Protein AF-A0A9D9WEP5-F1 (afdb_monomer_lite)

Radius of gyration: 1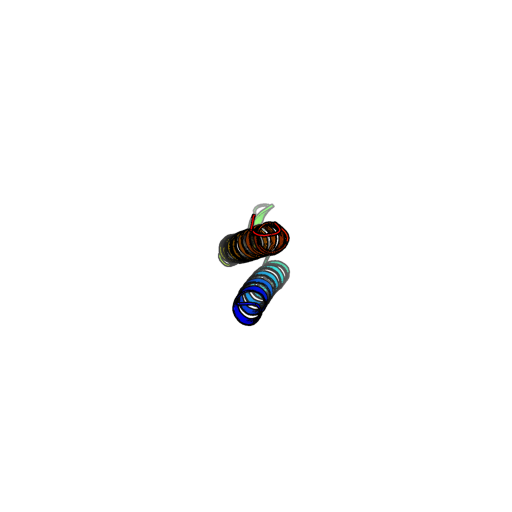8.39 Å; chains: 1; bounding box: 41×13×59 Å

pLDDT: mean 87.7, std 9.72, range [57.56, 96.0]

Sequence (67 aa):
MIKLTLILLFAAAGAFWFNAQNTYIAADGVLHETIFLPLGFLFLLLAIIVLLLRFIQALWRKKPRPA

Structure (mmCIF, N/CA/C/O backbone):
data_AF-A0A9D9WEP5-F1
#
_entry.id   AF-A0A9D9WEP5-F1
#
loop_
_atom_site.group_PDB
_atom_site.id
_atom_site.type_symbol
_atom_site.label_atom_id
_atom_site.label_alt_id
_atom_site.label_comp_id
_atom_site.label_asym_id
_atom_site.label_entity_id
_atom_site.label_seq_id
_atom_site.pdbx_PDB_ins_code
_atom_site.Cartn_x
_atom_site.Cartn_y
_atom_site.Cartn_z
_atom_site.occupancy
_atom_site.B_iso_or_equiv
_atom_site.auth_seq_id
_atom_site.auth_comp_id
_atom_site.auth_asym_id
_atom_site.auth_atom_id
_atom_site.pdbx_PDB_model_num
ATOM 1 N N . MET A 1 1 ? -16.538 -0.834 7.540 1.00 66.25 1 MET A N 1
ATOM 2 C CA . MET A 1 1 ? -15.138 -0.355 7.657 1.00 66.25 1 MET A CA 1
ATOM 3 C C . MET A 1 1 ? -14.090 -1.370 7.188 1.00 66.25 1 MET A C 1
ATOM 5 O O . MET A 1 1 ? -13.184 -0.945 6.496 1.00 66.25 1 MET A O 1
ATOM 9 N N . ILE A 1 2 ? -14.203 -2.684 7.461 1.00 77.50 2 ILE A N 1
ATOM 10 C CA . ILE A 1 2 ? -13.261 -3.702 6.915 1.00 77.50 2 ILE A CA 1
ATOM 11 C C . ILE A 1 2 ? -13.166 -3.653 5.380 1.00 77.50 2 ILE A C 1
ATOM 13 O O . ILE A 1 2 ? -12.069 -3.665 4.836 1.00 77.50 2 ILE A O 1
ATOM 17 N N . LYS A 1 3 ? -14.313 -3.508 4.698 1.00 86.25 3 LYS A N 1
ATOM 18 C CA . LYS A 1 3 ? -14.378 -3.348 3.236 1.00 86.25 3 LYS A CA 1
ATOM 19 C C . LYS A 1 3 ? -13.536 -2.164 2.734 1.00 86.25 3 LYS A C 1
ATOM 21 O O . LYS A 1 3 ? -12.857 -2.300 1.731 1.00 86.25 3 LYS A O 1
ATOM 26 N N . LEU A 1 4 ? -13.524 -1.044 3.467 1.00 88.75 4 LEU A N 1
ATOM 27 C CA . LEU A 1 4 ? -12.738 0.143 3.111 1.00 88.75 4 LEU A CA 1
ATOM 28 C C . LEU A 1 4 ? -11.232 -0.121 3.231 1.00 88.75 4 LEU A C 1
ATOM 30 O O . LEU A 1 4 ? -10.490 0.209 2.317 1.00 88.75 4 LEU A O 1
ATOM 34 N N . THR A 1 5 ? -10.782 -0.756 4.321 1.00 90.19 5 THR A N 1
ATOM 35 C CA . THR A 1 5 ? -9.364 -1.117 4.483 1.00 90.19 5 THR A CA 1
ATOM 36 C C . THR A 1 5 ? -8.897 -2.055 3.372 1.00 90.19 5 THR A C 1
ATOM 38 O O . THR A 1 5 ? -7.827 -1.843 2.820 1.00 90.19 5 THR A O 1
ATOM 41 N N . LEU A 1 6 ? -9.710 -3.052 3.002 1.00 91.19 6 LEU A N 1
ATOM 42 C CA . LEU A 1 6 ? -9.385 -3.955 1.896 1.00 91.19 6 LEU A CA 1
ATOM 43 C C . LEU A 1 6 ? -9.289 -3.207 0.562 1.00 91.19 6 LEU A C 1
ATOM 45 O O . LEU A 1 6 ? -8.313 -3.398 -0.149 1.00 91.19 6 LEU A O 1
ATOM 49 N N . ILE A 1 7 ? -10.239 -2.318 0.252 1.00 94.31 7 ILE A N 1
ATOM 50 C CA . ILE A 1 7 ? -10.198 -1.500 -0.972 1.00 94.31 7 ILE A CA 1
ATOM 51 C C . ILE A 1 7 ? -8.914 -0.660 -1.030 1.00 94.31 7 ILE A C 1
ATOM 53 O O . ILE A 1 7 ? -8.248 -0.648 -2.060 1.00 94.31 7 ILE A O 1
ATOM 57 N N . LEU A 1 8 ? -8.535 -0.004 0.072 1.00 92.88 8 LEU A N 1
ATOM 58 C CA . LEU A 1 8 ? -7.311 0.803 0.141 1.00 92.88 8 LEU A CA 1
ATOM 59 C C . LEU A 1 8 ? -6.048 -0.047 -0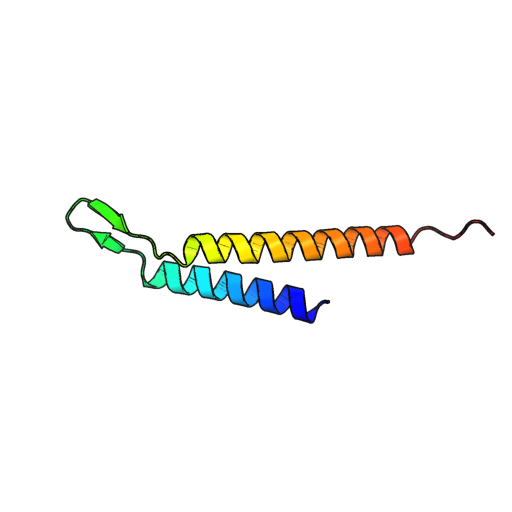.055 1.00 92.88 8 LEU A C 1
ATOM 61 O O . LEU A 1 8 ? -5.141 0.361 -0.774 1.00 92.88 8 LEU A O 1
ATOM 65 N N . LEU A 1 9 ? -6.002 -1.245 0.533 1.00 94.44 9 LEU A N 1
ATOM 66 C CA . LEU A 1 9 ? -4.880 -2.170 0.360 1.00 94.44 9 LEU A CA 1
ATOM 67 C C . LEU A 1 9 ? -4.791 -2.709 -1.073 1.00 94.44 9 LEU A C 1
ATOM 69 O O . LEU A 1 9 ? -3.696 -2.769 -1.624 1.00 94.44 9 LEU A O 1
ATOM 73 N N . PHE A 1 10 ? -5.921 -3.051 -1.701 1.00 95.50 10 PHE A N 1
ATOM 74 C CA . PHE A 1 10 ? -5.953 -3.471 -3.105 1.00 95.50 10 PHE A CA 1
ATOM 75 C C . PHE A 1 10 ? -5.536 -2.341 -4.052 1.00 95.50 10 PHE A C 1
ATOM 77 O O . PHE A 1 10 ? -4.781 -2.587 -4.989 1.00 95.50 10 PHE A O 1
ATOM 84 N N . ALA A 1 11 ? -5.969 -1.105 -3.793 1.00 93.69 11 ALA A N 1
ATOM 85 C CA . ALA A 1 11 ? -5.554 0.061 -4.569 1.00 93.69 11 ALA A CA 1
ATOM 86 C C . ALA A 1 11 ? -4.046 0.330 -4.434 1.00 93.69 11 ALA A C 1
ATOM 88 O O . ALA A 1 11 ? -3.372 0.550 -5.438 1.00 93.69 11 ALA A O 1
ATOM 89 N N . ALA A 1 12 ? -3.501 0.246 -3.214 1.00 94.44 12 ALA A N 1
ATOM 90 C CA . ALA A 1 12 ? -2.065 0.367 -2.977 1.00 94.44 12 ALA A CA 1
ATOM 91 C C . ALA A 1 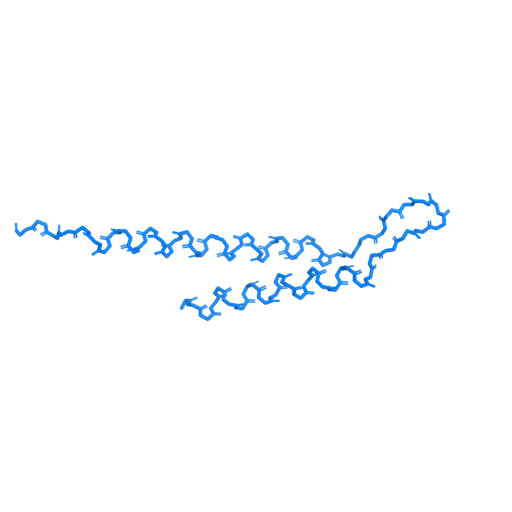12 ? -1.278 -0.736 -3.702 1.00 94.44 12 ALA A C 1
ATOM 93 O O . ALA A 1 12 ? -0.332 -0.445 -4.429 1.00 94.44 12 ALA A O 1
ATOM 94 N N . ALA A 1 13 ? -1.701 -1.997 -3.566 1.00 94.44 13 ALA A N 1
ATOM 95 C CA . ALA A 1 13 ? -1.068 -3.132 -4.233 1.00 94.44 13 ALA A CA 1
ATOM 96 C C . ALA A 1 13 ? -1.101 -3.000 -5.763 1.00 94.44 13 ALA A C 1
ATOM 98 O O . ALA A 1 13 ? -0.090 -3.240 -6.417 1.00 94.44 13 ALA A O 1
ATOM 99 N N . GLY A 1 14 ? -2.230 -2.567 -6.332 1.00 94.00 14 GLY A N 1
ATOM 100 C CA . GLY A 1 14 ? -2.362 -2.316 -7.767 1.00 94.00 14 GLY A CA 1
ATOM 101 C C . GLY A 1 14 ?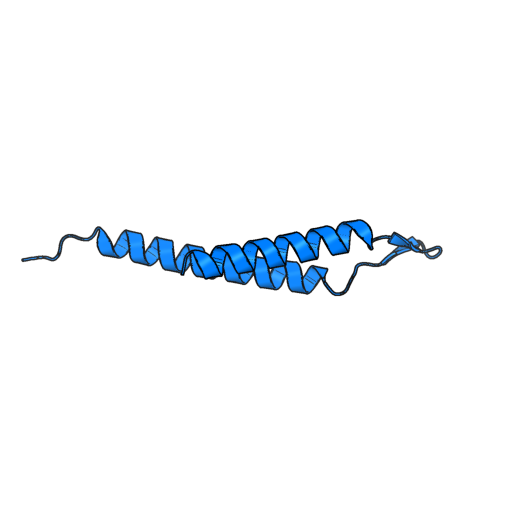 -1.440 -1.201 -8.259 1.00 94.00 14 GLY A C 1
ATOM 102 O O . GLY A 1 14 ? -0.812 -1.345 -9.304 1.00 94.00 14 GLY A O 1
ATOM 103 N N . ALA A 1 15 ? -1.299 -0.123 -7.486 1.00 93.00 15 ALA A N 1
ATOM 104 C CA . ALA A 1 15 ? -0.388 0.971 -7.801 1.00 93.00 15 ALA A CA 1
ATOM 105 C C . ALA A 1 15 ? 1.089 0.535 -7.766 1.00 93.00 15 ALA A C 1
ATOM 107 O O . ALA A 1 15 ? 1.838 0.856 -8.690 1.00 93.00 15 ALA A O 1
ATOM 108 N N . PHE A 1 16 ? 1.499 -0.247 -6.759 1.00 93.06 16 PHE A N 1
ATOM 109 C CA . PHE A 1 16 ? 2.853 -0.811 -6.689 1.00 93.06 16 PHE A CA 1
ATOM 110 C C . PHE A 1 16 ? 3.121 -1.811 -7.813 1.00 93.06 16 PHE A C 1
ATOM 112 O O . PHE A 1 16 ? 4.176 -1.754 -8.437 1.00 93.06 16 PHE A O 1
ATOM 119 N N . TRP A 1 17 ? 2.161 -2.691 -8.111 1.00 94.56 17 TRP A N 1
ATOM 120 C CA . TRP A 1 17 ? 2.262 -3.626 -9.229 1.00 94.56 17 TRP A CA 1
ATOM 121 C C . TRP A 1 17 ? 2.419 -2.888 -10.560 1.00 94.56 17 TRP A C 1
ATOM 123 O O . TRP A 1 17 ? 3.319 -3.194 -11.337 1.00 94.56 17 TRP A O 1
ATOM 133 N N . PHE A 1 18 ? 1.578 -1.882 -10.810 1.00 93.25 18 PHE A N 1
ATOM 134 C CA . PHE A 1 18 ? 1.648 -1.083 -12.028 1.00 93.25 18 PHE A CA 1
ATOM 135 C C . PHE A 1 18 ? 2.980 -0.341 -12.139 1.00 93.25 18 PHE A C 1
ATOM 137 O O . PHE A 1 18 ? 3.578 -0.329 -13.212 1.00 93.25 18 PHE A O 1
ATOM 144 N N . ASN A 1 19 ? 3.471 0.245 -11.045 1.00 91.44 19 ASN A N 1
ATOM 145 C CA . ASN A 1 19 ? 4.787 0.868 -11.036 1.00 91.44 19 ASN A CA 1
ATOM 146 C C . ASN A 1 19 ? 5.898 -0.146 -11.340 1.00 91.44 19 ASN A C 1
ATOM 148 O O . ASN A 1 19 ? 6.679 0.104 -12.244 1.00 91.44 19 ASN A O 1
ATOM 152 N N . ALA A 1 20 ? 5.914 -1.319 -10.705 1.00 90.00 20 ALA A N 1
ATOM 153 C CA . ALA A 1 20 ? 6.936 -2.338 -10.955 1.00 90.00 20 ALA A CA 1
ATOM 154 C C . ALA A 1 20 ? 7.014 -2.783 -12.429 1.00 90.00 20 ALA A C 1
ATOM 156 O O . ALA A 1 20 ? 8.094 -3.107 -12.910 1.00 90.00 20 ALA A O 1
ATOM 157 N N . GLN A 1 21 ? 5.887 -2.779 -13.150 1.00 91.44 21 GLN A N 1
ATOM 158 C CA . GLN A 1 21 ? 5.828 -3.148 -14.572 1.00 91.44 21 GLN A CA 1
ATOM 159 C C . GLN A 1 21 ? 6.226 -2.014 -15.528 1.00 91.44 21 GLN A C 1
ATOM 161 O O . GLN A 1 21 ? 6.573 -2.273 -16.674 1.00 91.44 21 GLN A O 1
ATOM 166 N N . ASN A 1 22 ? 6.130 -0.762 -15.084 1.00 89.38 22 ASN A N 1
ATOM 167 C CA . ASN A 1 22 ? 6.319 0.421 -15.928 1.00 89.38 22 ASN A CA 1
ATOM 168 C C . ASN A 1 22 ? 7.509 1.279 -15.484 1.00 89.38 22 ASN A C 1
ATOM 170 O O . ASN A 1 22 ? 7.738 2.342 -16.053 1.00 89.38 22 ASN A O 1
ATOM 174 N N . THR A 1 23 ? 8.243 0.837 -14.465 1.00 90.56 23 THR A N 1
ATOM 175 C CA . THR A 1 23 ? 9.502 1.444 -14.055 1.00 90.56 23 THR A CA 1
ATOM 176 C C . THR A 1 23 ? 10.607 0.924 -14.960 1.00 90.56 23 THR A C 1
ATOM 178 O O . THR A 1 23 ? 10.783 -0.284 -15.121 1.00 90.56 23 THR A O 1
ATOM 181 N N . TYR A 1 24 ? 11.354 1.842 -15.559 1.00 89.94 24 TYR A N 1
ATOM 182 C CA . TYR A 1 24 ? 12.459 1.524 -16.456 1.00 89.94 24 TYR A CA 1
ATOM 183 C C . TYR A 1 24 ? 13.603 2.523 -16.282 1.00 89.94 24 TYR A C 1
ATOM 185 O O . TYR A 1 24 ? 13.415 3.636 -15.791 1.00 89.94 24 TYR A O 1
ATOM 193 N N . ILE A 1 25 ? 14.801 2.107 -16.691 1.00 89.06 25 ILE A N 1
ATOM 194 C CA . ILE A 1 25 ? 15.983 2.969 -16.748 1.00 89.06 25 ILE A CA 1
ATOM 195 C C . ILE A 1 25 ? 16.116 3.453 -18.190 1.00 89.06 25 ILE A C 1
ATOM 197 O O . ILE A 1 25 ? 16.193 2.637 -19.110 1.00 89.06 25 ILE A O 1
ATOM 201 N N . ALA A 1 26 ? 16.084 4.767 -18.396 1.00 90.19 26 ALA A N 1
ATOM 202 C CA . ALA A 1 26 ? 16.252 5.355 -19.720 1.00 90.19 26 ALA A CA 1
ATOM 203 C C . ALA A 1 26 ? 17.735 5.403 -20.136 1.00 90.19 26 ALA A C 1
ATOM 205 O O . ALA A 1 26 ? 18.642 5.094 -19.362 1.00 90.19 26 ALA A O 1
ATO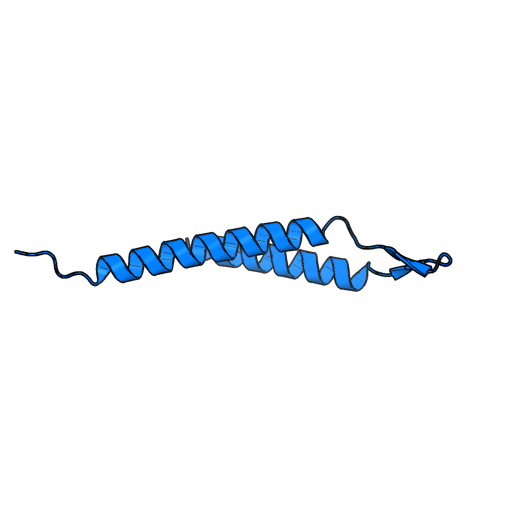M 206 N N . ALA A 1 27 ? 17.991 5.764 -21.396 1.00 89.75 27 ALA A N 1
ATOM 207 C CA . ALA A 1 27 ? 19.343 5.816 -21.966 1.00 89.75 27 ALA A CA 1
ATOM 208 C C . ALA A 1 27 ? 20.255 6.868 -21.302 1.00 89.75 27 ALA A C 1
ATOM 210 O O . ALA A 1 27 ? 21.474 6.801 -21.436 1.00 89.75 27 ALA A O 1
ATOM 211 N N . ASP A 1 28 ? 19.668 7.823 -20.584 1.00 93.25 28 ASP A N 1
ATOM 212 C CA . ASP A 1 28 ? 20.347 8.812 -19.745 1.00 93.25 28 ASP A CA 1
ATOM 213 C C . ASP A 1 28 ? 20.727 8.268 -18.351 1.00 93.25 28 ASP A C 1
ATOM 215 O O . ASP A 1 28 ? 21.340 8.978 -17.555 1.00 93.25 28 ASP A O 1
ATOM 219 N N . GLY A 1 29 ? 20.387 7.009 -18.051 1.00 91.00 29 GLY A N 1
ATOM 220 C CA . GLY A 1 29 ? 20.638 6.363 -16.765 1.00 91.00 29 GLY A CA 1
ATOM 221 C C . GLY A 1 29 ? 19.672 6.782 -15.657 1.00 91.00 29 GLY A C 1
ATOM 222 O O . GLY A 1 29 ? 19.876 6.393 -14.506 1.00 91.00 29 GLY A O 1
ATOM 223 N N . VAL A 1 30 ? 18.627 7.556 -15.968 1.00 93.44 30 VAL A N 1
ATOM 224 C CA . VAL A 1 30 ? 17.644 8.019 -14.986 1.00 93.44 30 VAL A CA 1
ATOM 225 C C . VAL A 1 30 ? 16.550 6.968 -14.802 1.00 93.44 30 VAL A C 1
ATOM 227 O O . VAL A 1 30 ? 16.054 6.365 -15.758 1.00 93.44 30 VAL A O 1
ATOM 230 N N . LEU A 1 31 ? 16.173 6.741 -13.541 1.00 88.12 31 LEU A N 1
ATOM 231 C CA . LEU A 1 31 ? 15.043 5.889 -13.191 1.00 88.12 31 LEU A CA 1
ATOM 232 C C . LEU A 1 31 ? 13.740 6.647 -13.454 1.00 88.12 31 LEU A C 1
ATOM 234 O O . LEU A 1 31 ? 13.452 7.650 -12.800 1.00 88.12 31 LEU A O 1
ATOM 238 N N . HIS A 1 32 ? 12.943 6.150 -14.393 1.00 87.56 32 HIS A N 1
ATOM 239 C CA . HIS A 1 32 ? 11.611 6.674 -14.648 1.00 87.56 32 HIS A CA 1
ATOM 240 C C . HIS A 1 32 ? 10.589 5.831 -13.907 1.00 87.56 32 HIS A C 1
ATOM 242 O O . HIS A 1 32 ? 10.357 4.668 -14.231 1.00 87.56 32 HIS A O 1
ATOM 248 N N . GLU A 1 33 ? 9.979 6.445 -12.903 1.00 85.25 33 GLU A N 1
ATOM 249 C CA . GLU A 1 33 ? 8.906 5.859 -12.117 1.00 85.25 33 GLU A CA 1
ATOM 250 C C . GLU A 1 33 ? 7.552 6.369 -12.618 1.00 85.25 33 GLU A C 1
ATOM 252 O O . GLU A 1 33 ? 7.415 7.497 -13.098 1.00 85.25 33 GLU A O 1
ATOM 257 N N . THR A 1 34 ? 6.507 5.561 -12.471 1.00 87.06 34 THR A N 1
ATOM 258 C CA . THR A 1 34 ? 5.149 6.013 -12.782 1.00 87.06 34 THR A CA 1
ATOM 259 C C . THR A 1 34 ? 4.568 6.921 -11.702 1.00 87.06 34 THR A C 1
ATOM 261 O O . THR A 1 34 ? 4.786 6.722 -10.506 1.00 87.06 34 THR A O 1
ATOM 264 N N . ILE A 1 35 ? 3.690 7.845 -12.116 1.00 84.94 35 ILE A N 1
ATOM 265 C CA . ILE A 1 35 ? 2.922 8.726 -11.214 1.00 84.94 35 ILE A CA 1
ATOM 266 C C . ILE A 1 35 ? 2.056 7.960 -10.199 1.00 84.94 35 ILE A C 1
ATOM 268 O O . ILE A 1 35 ? 1.614 8.519 -9.198 1.00 84.94 35 ILE A O 1
ATOM 272 N N . PHE A 1 36 ? 1.819 6.669 -10.435 1.00 86.25 36 PHE A N 1
ATOM 273 C CA . PHE A 1 36 ? 1.032 5.820 -9.552 1.00 86.25 36 PHE A CA 1
ATOM 274 C C . PHE A 1 36 ? 1.781 5.409 -8.280 1.00 86.25 36 PHE A C 1
ATOM 276 O O . PHE A 1 36 ? 1.123 5.054 -7.307 1.00 86.25 36 PHE A O 1
ATOM 283 N N . LEU A 1 37 ? 3.114 5.502 -8.225 1.00 87.19 37 LEU A N 1
ATOM 284 C CA . LEU A 1 37 ? 3.862 5.154 -7.012 1.00 87.19 37 LEU A CA 1
ATOM 285 C C . LEU A 1 37 ? 3.510 6.069 -5.818 1.00 87.19 37 LEU A C 1
ATOM 287 O O . LEU A 1 37 ? 3.125 5.535 -4.773 1.00 87.19 37 LEU A O 1
ATOM 291 N N . PRO A 1 38 ? 3.507 7.414 -5.955 1.00 91.94 38 PRO A N 1
ATOM 292 C CA . PRO A 1 38 ? 2.987 8.305 -4.914 1.00 91.94 38 PRO A CA 1
ATOM 293 C C . PRO A 1 38 ? 1.549 7.982 -4.479 1.00 91.94 38 PRO A C 1
ATOM 295 O O . PRO A 1 38 ? 1.236 8.010 -3.287 1.00 91.94 38 PRO A O 1
ATOM 298 N N . LEU A 1 39 ? 0.673 7.627 -5.427 1.00 90.00 39 LEU A N 1
ATOM 299 C CA . LEU A 1 39 ? -0.705 7.211 -5.136 1.00 90.00 39 LEU A CA 1
ATOM 300 C C . LEU A 1 39 ? -0.756 5.903 -4.333 1.00 90.00 39 LEU A C 1
ATOM 302 O O . LEU A 1 39 ? -1.554 5.787 -3.403 1.00 90.00 39 LEU A O 1
ATOM 306 N N . GLY A 1 40 ? 0.117 4.940 -4.637 1.00 91.69 40 GLY A N 1
ATOM 307 C CA . GLY A 1 40 ? 0.247 3.697 -3.879 1.00 91.69 40 GLY A CA 1
ATOM 308 C C . GLY A 1 40 ? 0.591 3.944 -2.412 1.00 91.69 40 GLY A C 1
ATOM 309 O O . GLY A 1 40 ? -0.083 3.417 -1.522 1.00 91.69 40 GLY A O 1
ATOM 310 N N . PHE A 1 41 ? 1.565 4.821 -2.149 1.00 92.69 41 PHE A N 1
ATOM 311 C CA . PHE A 1 41 ? 1.913 5.239 -0.788 1.00 92.69 41 PHE A CA 1
ATOM 312 C C . PHE A 1 41 ? 0.771 5.978 -0.085 1.00 92.69 41 PHE A C 1
ATOM 314 O O . PHE A 1 41 ? 0.523 5.727 1.095 1.00 92.69 41 PHE A O 1
ATOM 321 N N . LEU A 1 42 ? 0.037 6.837 -0.798 1.00 94.00 42 LEU A N 1
ATOM 322 C CA . LEU A 1 42 ? -1.127 7.530 -0.246 1.00 94.00 42 LEU A CA 1
ATOM 323 C C . LEU A 1 42 ? -2.205 6.538 0.217 1.00 94.00 42 LEU A C 1
ATOM 325 O O . LEU A 1 42 ? -2.684 6.627 1.349 1.00 94.00 42 LEU A O 1
ATOM 329 N N . PHE A 1 43 ? -2.568 5.564 -0.621 1.00 94.06 43 PHE A N 1
ATOM 330 C CA . PHE A 1 43 ? -3.564 4.552 -0.257 1.00 94.06 43 PHE A CA 1
ATOM 331 C C . PHE A 1 43 ? -3.087 3.643 0.878 1.00 94.06 43 PHE A C 1
ATOM 333 O O . PHE A 1 43 ? -3.879 3.306 1.763 1.00 94.06 43 PHE A O 1
ATOM 340 N N . LEU A 1 44 ? -1.797 3.299 0.906 1.00 94.12 44 LEU A N 1
ATOM 341 C CA . LEU A 1 44 ? -1.199 2.533 1.996 1.00 94.12 44 LEU A CA 1
ATOM 342 C C . LEU A 1 44 ? -1.274 3.298 3.326 1.00 94.12 44 LEU A C 1
ATOM 344 O O . LEU A 1 44 ? -1.703 2.736 4.336 1.00 94.12 44 LEU A O 1
ATOM 348 N N . LEU A 1 45 ? -0.927 4.587 3.326 1.00 96.00 45 LEU A N 1
ATOM 349 C CA . LEU A 1 45 ? -1.013 5.447 4.506 1.00 96.00 45 LEU A CA 1
ATOM 350 C C . LEU A 1 45 ? -2.452 5.525 5.034 1.00 96.00 45 LEU A C 1
ATOM 352 O O . LEU A 1 45 ? -2.687 5.346 6.230 1.00 96.00 45 LEU A O 1
ATOM 356 N N . LEU A 1 46 ? -3.430 5.719 4.147 1.00 94.56 46 LEU A N 1
ATOM 357 C CA . LEU A 1 46 ? -4.846 5.721 4.519 1.00 94.56 46 LEU A CA 1
ATOM 358 C C . LEU A 1 46 ? -5.284 4.375 5.114 1.00 94.56 46 LEU A C 1
ATOM 360 O O . LEU A 1 46 ? -6.011 4.353 6.111 1.00 94.56 46 LEU A O 1
ATOM 364 N N . ALA A 1 47 ? -4.828 3.251 4.554 1.00 92.31 47 ALA A N 1
ATOM 365 C CA . ALA A 1 47 ? -5.126 1.927 5.096 1.00 92.31 47 ALA A CA 1
ATOM 366 C C . ALA A 1 47 ? -4.580 1.765 6.524 1.00 92.31 47 ALA A C 1
ATOM 368 O O . ALA A 1 47 ? -5.302 1.281 7.401 1.00 92.31 47 ALA A O 1
ATOM 369 N N . ILE A 1 48 ? -3.347 2.223 6.769 1.00 94.19 48 ILE A N 1
ATOM 370 C CA . ILE A 1 48 ? -2.696 2.213 8.086 1.00 94.19 48 ILE A CA 1
ATOM 371 C C . ILE A 1 48 ? -3.481 3.068 9.088 1.00 94.19 48 ILE A C 1
ATOM 373 O O . ILE A 1 48 ? -3.786 2.588 10.180 1.00 94.19 48 ILE A O 1
ATOM 377 N N . ILE A 1 49 ? -3.880 4.289 8.715 1.00 94.69 49 ILE A N 1
ATOM 378 C CA . ILE A 1 49 ? -4.676 5.182 9.575 1.00 94.69 49 ILE A CA 1
ATOM 379 C C . ILE A 1 49 ? -5.995 4.512 9.976 1.00 94.69 49 ILE A C 1
ATOM 381 O O . ILE A 1 49 ? -6.347 4.475 11.157 1.00 94.69 49 ILE A O 1
ATOM 385 N N . VAL A 1 50 ? -6.719 3.924 9.018 1.00 92.75 50 VAL A N 1
ATOM 386 C CA . VAL A 1 50 ? -7.978 3.218 9.304 1.00 92.75 50 VAL A CA 1
ATOM 387 C C . VAL A 1 50 ? -7.744 2.022 10.234 1.00 92.75 50 VAL A C 1
ATOM 389 O O . VAL A 1 50 ? -8.566 1.761 11.117 1.00 92.75 50 VAL A O 1
ATOM 392 N N . LEU A 1 51 ? -6.636 1.295 10.069 1.00 92.06 51 LEU A N 1
ATOM 393 C CA . LEU A 1 51 ? -6.279 0.170 10.934 1.00 92.06 51 LEU A CA 1
ATOM 394 C C . LEU A 1 51 ? -5.992 0.630 12.372 1.00 92.06 51 LEU A C 1
ATOM 396 O O . LEU A 1 51 ? -6.518 0.042 13.317 1.00 92.06 51 LEU A O 1
ATOM 400 N N . LEU A 1 52 ? -5.231 1.715 12.528 1.00 93.69 52 LEU A N 1
ATOM 401 C CA . LEU A 1 52 ? -4.924 2.356 13.809 1.00 93.69 52 LEU A CA 1
ATOM 402 C C . LEU A 1 52 ? -6.193 2.794 14.541 1.00 93.69 52 LEU A C 1
ATOM 404 O O . LEU A 1 52 ? -6.379 2.454 15.709 1.00 93.69 52 LEU A O 1
ATOM 408 N N . LEU A 1 53 ? -7.114 3.466 13.849 1.00 92.38 53 LEU A N 1
ATOM 409 C CA . LEU A 1 53 ? -8.392 3.876 14.437 1.00 92.38 53 LEU A CA 1
ATOM 410 C C . LEU A 1 53 ? -9.202 2.673 14.933 1.00 92.38 53 LEU A C 1
ATOM 412 O O . LEU A 1 53 ? -9.772 2.712 16.024 1.00 92.38 53 LEU A O 1
ATOM 416 N N . ARG A 1 54 ? -9.225 1.572 14.173 1.00 87.06 54 ARG A N 1
ATOM 417 C CA . ARG A 1 54 ? -9.897 0.334 14.595 1.00 87.06 54 ARG A CA 1
ATOM 418 C C . ARG A 1 54 ? -9.224 -0.302 15.802 1.00 87.06 54 ARG A C 1
ATOM 420 O O . ARG A 1 54 ? -9.923 -0.804 16.680 1.00 87.06 54 ARG A O 1
ATOM 427 N N . PHE A 1 55 ? -7.898 -0.291 15.842 1.00 89.62 55 PHE A N 1
ATOM 428 C CA . PHE A 1 55 ? -7.138 -0.812 16.969 1.00 89.62 55 PHE A CA 1
ATOM 429 C C . PHE A 1 55 ? -7.443 -0.021 18.248 1.00 89.62 55 PHE A C 1
ATOM 431 O O . PHE A 1 55 ? -7.801 -0.617 19.261 1.00 89.62 55 PHE A O 1
ATOM 438 N N . ILE A 1 56 ? -7.440 1.313 18.176 1.00 91.56 56 ILE A N 1
ATOM 439 C CA . ILE A 1 56 ? -7.814 2.195 19.293 1.00 91.56 56 ILE A CA 1
ATOM 440 C C . ILE A 1 56 ? -9.252 1.915 19.749 1.00 91.56 56 ILE A C 1
ATOM 442 O O . ILE A 1 56 ? -9.492 1.694 20.935 1.00 91.56 56 ILE A O 1
ATOM 446 N N . GLN A 1 57 ? -10.211 1.839 18.820 1.00 88.31 57 GLN A N 1
ATOM 447 C CA . GLN A 1 57 ? -11.600 1.499 19.149 1.00 88.31 57 GLN A CA 1
ATOM 448 C C . GLN A 1 57 ? -11.724 0.127 19.826 1.00 88.31 57 GLN A C 1
ATOM 450 O O . GLN A 1 57 ? -12.509 -0.031 20.761 1.00 88.31 57 GLN A O 1
ATOM 455 N N . ALA A 1 58 ? -10.964 -0.872 19.372 1.00 87.94 58 ALA A N 1
ATOM 456 C CA . ALA A 1 58 ? -10.961 -2.203 19.968 1.00 87.94 58 ALA A CA 1
ATOM 457 C C . ALA A 1 58 ? -10.392 -2.191 21.394 1.00 87.94 58 ALA A C 1
ATOM 459 O O . ALA A 1 58 ? -10.948 -2.853 22.270 1.00 87.94 58 ALA A O 1
ATOM 460 N N . LEU A 1 59 ? -9.339 -1.408 21.647 1.00 88.81 59 LEU A N 1
ATOM 461 C CA . LEU A 1 59 ? -8.794 -1.205 22.991 1.00 88.81 59 LEU A CA 1
ATOM 462 C C . LEU A 1 59 ? -9.807 -0.516 23.913 1.00 88.81 59 LEU A C 1
ATOM 464 O O . LEU A 1 59 ? -9.987 -0.935 25.053 1.00 88.81 59 LEU A O 1
ATOM 468 N N . TRP A 1 60 ? -10.522 0.494 23.417 1.00 86.81 60 TRP A N 1
ATOM 469 C CA . TRP A 1 60 ? -11.499 1.245 24.213 1.00 86.81 60 TRP A CA 1
ATOM 470 C C . TRP A 1 60 ? -12.721 0.404 24.588 1.00 86.81 60 TRP A C 1
ATOM 472 O O . TRP A 1 60 ? -13.248 0.541 25.689 1.00 86.81 60 TRP A O 1
ATOM 482 N N . ARG A 1 61 ? -13.139 -0.526 23.722 1.00 78.50 61 ARG A N 1
ATOM 483 C CA . ARG A 1 61 ? -14.230 -1.473 24.014 1.00 78.50 61 ARG A CA 1
ATOM 484 C C . ARG A 1 61 ? -13.891 -2.495 25.101 1.00 78.50 61 ARG A C 1
ATOM 486 O O . ARG A 1 61 ? -14.808 -3.098 25.644 1.00 78.50 61 ARG A O 1
ATOM 493 N N . LYS A 1 62 ? -12.609 -2.697 25.420 1.00 64.19 62 LYS A N 1
ATOM 494 C CA . LYS A 1 62 ? -12.167 -3.603 26.493 1.00 64.19 62 LYS A CA 1
ATOM 495 C C . LYS A 1 62 ? -12.106 -2.939 27.869 1.00 64.19 62 LYS A C 1
ATOM 497 O O . LYS A 1 62 ? -11.816 -3.629 28.841 1.00 64.19 62 LYS A O 1
ATOM 502 N N . LYS A 1 63 ? -12.372 -1.632 27.982 1.00 60.47 63 LY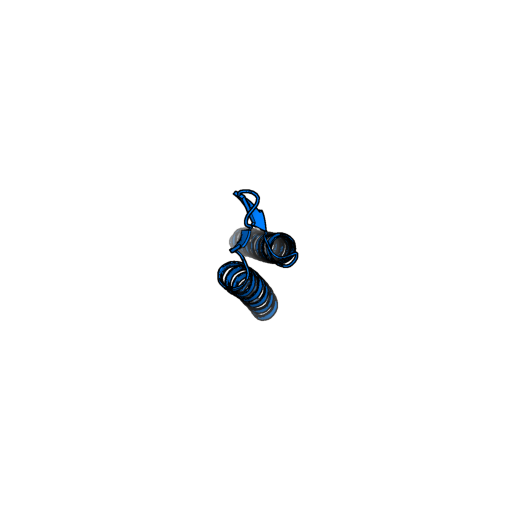S A N 1
ATOM 503 C CA . LYS A 1 63 ? -12.458 -0.970 29.288 1.00 60.47 63 LYS A CA 1
ATOM 504 C C . LYS A 1 63 ? -13.804 -1.352 29.929 1.00 60.47 63 LYS A C 1
ATOM 506 O O . LYS A 1 63 ? -14.837 -0.983 29.364 1.00 60.47 63 LYS A O 1
ATOM 511 N N . PRO A 1 64 ? -13.835 -2.094 31.054 1.00 59.25 64 PRO A N 1
ATOM 512 C CA . PRO A 1 64 ? -15.080 -2.313 31.780 1.00 59.25 64 PRO A CA 1
ATOM 513 C C . PRO A 1 64 ? -15.637 -0.941 32.158 1.00 59.25 64 PRO A C 1
ATOM 515 O O . PRO A 1 64 ? -14.907 -0.096 32.682 1.00 59.25 64 PRO A O 1
ATOM 518 N N . ARG A 1 65 ? -16.906 -0.684 31.822 1.00 61.06 65 ARG A N 1
ATOM 519 C CA . ARG A 1 65 ? -17.592 0.506 32.331 1.00 61.06 65 ARG A CA 1
ATOM 520 C C . ARG A 1 65 ? -17.533 0.423 33.862 1.00 61.06 65 ARG A C 1
ATOM 522 O O . ARG A 1 65 ? -17.932 -0.622 34.379 1.00 61.06 65 ARG A O 1
ATOM 529 N N . PRO A 1 66 ? -17.023 1.441 34.578 1.00 57.56 66 PRO A N 1
ATOM 530 C CA . PRO A 1 66 ? -17.291 1.524 36.005 1.00 57.56 66 PRO A CA 1
ATOM 531 C C . PRO A 1 66 ? -18.816 1.573 36.166 1.00 57.56 66 PRO A C 1
ATOM 533 O O . PRO A 1 66 ? -19.479 2.331 35.451 1.00 57.56 66 PRO A O 1
ATOM 536 N N . ALA A 1 67 ? -19.334 0.651 36.978 1.00 59.88 67 ALA A N 1
ATOM 537 C CA . ALA A 1 67 ? -20.742 0.574 37.351 1.00 59.88 67 ALA A CA 1
ATOM 538 C C . ALA A 1 67 ? -21.160 1.807 38.158 1.00 59.88 67 ALA A C 1
ATOM 540 O O . ALA A 1 67 ? -20.283 2.364 38.861 1.00 59.88 67 ALA A O 1
#

Secondary structure (DSSP, 8-state):
-HHHHHHHHHHHHHHHHHHHHH-EE-TTS-EE--THHHHHHHHHHHHHHHHHHHHHHHHHHTSPPP-

Foldseek 3Di:
DVVLLVVLQVLLVVLVVVQVVPWDQDPVRDTDTDPSNVVSVVSVVVSVVVVVVVVVVVVVVPDPPDD